Protein AF-A0A2T5DVZ9-F1 (afdb_monomer)

Nearest PDB structures (foldseek):
  6wvg-assembly1_A  TM=5.200E-01  e=2.576E+00  Aequorea victoria

Radius of gyration: 16.65 Å; Cα contacts (8 Å, |Δi|>4): 74; chains: 1; bounding box: 43×19×44 Å

Structure (mmCIF, N/CA/C/O backbone):
data_AF-A0A2T5DVZ9-F1
#
_entry.id   AF-A0A2T5DVZ9-F1
#
loop_
_atom_site.group_PDB
_atom_site.id
_atom_site.type_symbol
_atom_site.label_atom_id
_atom_site.label_alt_id
_atom_site.label_comp_id
_atom_site.label_asym_id
_atom_site.label_entity_id
_atom_site.label_seq_id
_atom_site.pdbx_PDB_ins_code
_atom_site.Cartn_x
_atom_site.Cartn_y
_atom_site.Cartn_z
_atom_site.occupancy
_atom_site.B_iso_or_equiv
_atom_site.auth_seq_id
_atom_site.auth_comp_id
_atom_site.auth_asym_id
_atom_site.auth_atom_id
_atom_site.pdbx_PDB_model_num
ATOM 1 N N . MET A 1 1 ? 13.390 5.554 -19.623 1.00 87.06 1 MET A N 1
ATOM 2 C CA . MET A 1 1 ? 12.264 5.877 -18.724 1.00 87.06 1 MET A CA 1
ATOM 3 C C . MET A 1 1 ? 10.959 5.419 -19.349 1.00 87.06 1 MET A C 1
ATOM 5 O O . MET A 1 1 ? 10.647 5.823 -20.462 1.00 87.06 1 MET A O 1
ATOM 9 N N . ASN A 1 2 ? 10.211 4.582 -18.640 1.00 97.56 2 ASN A N 1
ATOM 10 C CA . ASN A 1 2 ? 8.845 4.205 -18.971 1.00 97.56 2 ASN A CA 1
ATOM 11 C C . ASN A 1 2 ? 7.886 5.086 -18.159 1.00 97.56 2 ASN A C 1
ATOM 13 O O . ASN A 1 2 ? 7.727 4.897 -16.951 1.00 97.56 2 ASN A O 1
ATOM 17 N N . ILE A 1 3 ? 7.272 6.068 -18.824 1.00 97.69 3 ILE A N 1
ATOM 18 C CA . ILE A 1 3 ? 6.444 7.081 -18.158 1.00 97.69 3 ILE A CA 1
ATOM 19 C C . ILE A 1 3 ? 5.215 6.476 -17.470 1.00 97.69 3 ILE A C 1
ATOM 21 O O . ILE A 1 3 ? 4.866 6.902 -16.377 1.00 97.69 3 ILE A O 1
ATOM 25 N N . TRP A 1 4 ? 4.607 5.436 -18.046 1.00 97.62 4 TRP A N 1
ATOM 26 C CA . TRP A 1 4 ? 3.417 4.793 -17.484 1.00 97.62 4 TRP A CA 1
ATOM 27 C C . TRP A 1 4 ? 3.723 4.078 -16.170 1.00 97.62 4 TRP A C 1
ATOM 29 O O . TRP A 1 4 ? 3.025 4.277 -15.175 1.00 97.62 4 TRP A O 1
ATOM 39 N N . ILE A 1 5 ? 4.807 3.296 -16.143 1.00 98.12 5 ILE A N 1
ATOM 40 C CA . ILE A 1 5 ? 5.252 2.614 -14.923 1.00 98.12 5 ILE A CA 1
ATOM 41 C C . ILE A 1 5 ? 5.675 3.652 -13.877 1.00 98.12 5 ILE A C 1
ATOM 43 O O . ILE A 1 5 ? 5.271 3.554 -12.719 1.00 98.12 5 ILE A O 1
ATOM 47 N N . PHE A 1 6 ? 6.405 4.694 -14.280 1.00 98.50 6 PHE A N 1
ATOM 48 C CA . PHE A 1 6 ? 6.826 5.746 -13.358 1.00 98.50 6 PHE A CA 1
ATOM 49 C C . PHE A 1 6 ? 5.634 6.482 -12.722 1.00 98.50 6 PHE A C 1
ATOM 51 O O . PHE A 1 6 ? 5.565 6.608 -11.498 1.00 98.50 6 PHE A O 1
ATOM 58 N N . SER A 1 7 ? 4.648 6.893 -13.525 1.00 98.44 7 SER A N 1
ATOM 59 C CA . SER A 1 7 ? 3.414 7.516 -13.033 1.00 98.44 7 SER A CA 1
ATOM 60 C C . SER A 1 7 ? 2.623 6.588 -12.108 1.00 98.44 7 SER A C 1
ATOM 62 O O . SER A 1 7 ? 2.093 7.049 -11.098 1.00 98.44 7 SER A O 1
ATOM 64 N N . SER A 1 8 ? 2.586 5.281 -12.392 1.00 98.00 8 SER A N 1
ATOM 65 C CA . SER A 1 8 ? 1.961 4.305 -11.489 1.00 98.00 8 SER A CA 1
ATOM 66 C C . SER A 1 8 ? 2.681 4.213 -10.138 1.00 98.00 8 SER A C 1
ATOM 68 O O . SER A 1 8 ? 2.025 4.089 -9.107 1.00 98.00 8 SER A O 1
ATOM 70 N N . GLY A 1 9 ? 4.009 4.372 -10.117 1.00 98.44 9 GLY A N 1
ATOM 71 C CA . GLY A 1 9 ? 4.799 4.443 -8.889 1.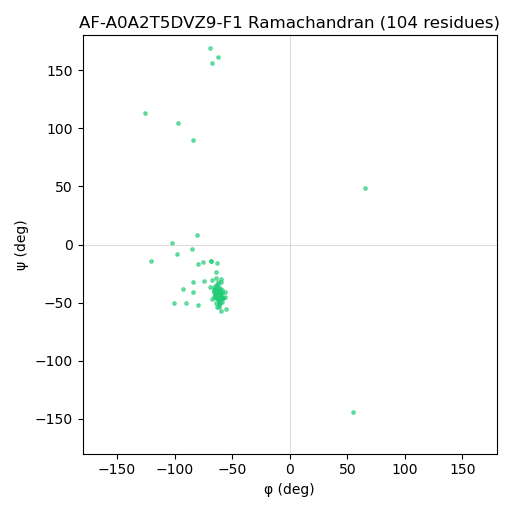00 98.44 9 GLY A CA 1
ATOM 72 C C . GLY A 1 9 ? 4.497 5.686 -8.054 1.00 98.44 9 GLY A C 1
ATOM 73 O O . GLY A 1 9 ? 4.348 5.584 -6.838 1.00 98.44 9 GLY A O 1
ATOM 74 N N . LEU A 1 10 ? 4.321 6.847 -8.696 1.00 98.69 10 LEU A N 1
ATOM 75 C CA . LEU A 1 10 ? 3.895 8.072 -8.008 1.00 98.69 10 LEU A CA 1
ATOM 76 C C . LEU A 1 10 ? 2.496 7.918 -7.405 1.00 98.69 10 LEU A C 1
ATOM 78 O O . LEU A 1 10 ? 2.277 8.287 -6.251 1.00 98.69 10 LEU A O 1
ATOM 82 N N . LEU A 1 11 ? 1.564 7.333 -8.162 1.00 98.44 11 LEU A N 1
ATOM 83 C CA . LEU A 1 11 ? 0.219 7.049 -7.669 1.00 98.44 11 LEU A CA 1
ATOM 84 C C . LEU A 1 11 ? 0.255 6.064 -6.493 1.00 98.44 11 LEU A C 1
ATOM 86 O O . LEU A 1 11 ? -0.376 6.316 -5.473 1.00 98.44 11 LEU A O 1
ATOM 90 N N . ALA A 1 12 ? 1.042 4.992 -6.591 1.00 98.31 12 ALA A N 1
ATOM 91 C CA . ALA A 1 12 ? 1.230 4.016 -5.520 1.00 98.31 12 ALA A CA 1
ATOM 92 C C . ALA A 1 12 ? 1.827 4.644 -4.249 1.00 98.31 12 ALA A C 1
ATOM 94 O O . ALA A 1 12 ? 1.403 4.315 -3.136 1.00 98.31 12 ALA A O 1
ATOM 95 N N . LEU A 1 13 ? 2.782 5.566 -4.395 1.00 98.69 13 LEU A N 1
ATOM 96 C CA . LEU A 1 13 ? 3.359 6.294 -3.266 1.00 98.69 13 LEU A CA 1
ATOM 97 C C . LEU A 1 13 ? 2.308 7.196 -2.612 1.00 98.69 13 LEU A C 1
ATOM 99 O O . LEU A 1 13 ? 2.148 7.170 -1.393 1.00 98.69 13 LEU A O 1
ATOM 103 N N . PHE A 1 14 ? 1.538 7.933 -3.413 1.00 98.62 14 PHE A N 1
ATOM 104 C CA . PHE A 1 14 ? 0.416 8.721 -2.910 1.00 98.62 14 PHE A CA 1
ATOM 105 C C . PHE A 1 14 ? -0.608 7.845 -2.172 1.00 98.62 14 PHE A C 1
ATOM 107 O O . PHE A 1 14 ? -0.983 8.165 -1.045 1.00 98.62 14 PHE A O 1
ATOM 114 N N . THR A 1 15 ? -0.994 6.696 -2.737 1.00 97.69 15 THR A N 1
ATOM 115 C CA . THR A 1 15 ? -1.873 5.718 -2.077 1.00 97.69 15 THR A CA 1
ATOM 116 C C . THR A 1 15 ? -1.286 5.220 -0.759 1.00 97.69 15 THR A C 1
ATOM 118 O O . THR A 1 15 ? -2.024 5.092 0.212 1.00 97.69 15 THR A O 1
ATOM 121 N N . THR A 1 16 ? 0.027 4.991 -0.681 1.00 98.44 16 THR A N 1
ATOM 122 C CA . THR A 1 16 ? 0.707 4.606 0.567 1.00 98.44 16 THR A CA 1
ATOM 123 C C . THR A 1 16 ? 0.554 5.687 1.636 1.00 98.44 16 THR A C 1
ATOM 125 O O . THR A 1 16 ? 0.203 5.384 2.775 1.00 98.44 16 THR A O 1
ATOM 128 N N . LEU A 1 17 ? 0.775 6.955 1.275 1.00 98.31 17 LEU A N 1
ATOM 129 C CA . LEU A 1 17 ? 0.626 8.085 2.195 1.00 98.31 17 LEU A CA 1
ATOM 130 C C . LEU A 1 17 ? -0.826 8.229 2.664 1.00 98.31 17 LEU A C 1
ATOM 132 O O . LEU A 1 17 ? -1.080 8.367 3.861 1.00 98.31 17 LEU A O 1
ATOM 136 N N . VAL A 1 18 ? -1.782 8.145 1.737 1.00 97.94 18 VAL A N 1
ATOM 137 C CA . VAL A 1 18 ? -3.212 8.166 2.065 1.00 97.94 18 VAL A CA 1
ATOM 138 C C . VAL A 1 18 ? -3.550 7.017 3.004 1.00 97.94 18 VAL A C 1
ATOM 140 O O . VAL A 1 18 ? -4.139 7.277 4.045 1.00 97.94 18 VAL A O 1
ATOM 143 N N . HIS A 1 19 ? -3.135 5.786 2.697 1.00 97.31 19 HIS A N 1
ATOM 144 C CA . HIS A 1 19 ? -3.360 4.613 3.543 1.00 97.31 19 HIS A CA 1
ATOM 145 C C . HIS A 1 19 ? -2.824 4.852 4.953 1.00 97.31 19 HIS A C 1
ATOM 147 O O . HIS A 1 19 ? -3.596 4.827 5.901 1.00 97.31 19 HIS A O 1
ATOM 153 N N . VAL A 1 20 ? -1.544 5.199 5.100 1.00 97.12 20 VAL A N 1
ATOM 154 C CA . VAL A 1 20 ? -0.903 5.366 6.414 1.00 97.12 20 VAL A CA 1
ATOM 155 C C . VAL A 1 20 ? -1.522 6.502 7.232 1.00 97.12 20 VAL A C 1
ATOM 157 O O . VAL A 1 20 ? -1.754 6.320 8.428 1.00 97.12 20 VAL A O 1
ATOM 160 N N . PHE A 1 21 ? -1.784 7.668 6.634 1.00 96.62 21 PHE A N 1
ATOM 161 C CA . PHE A 1 21 ? -2.147 8.878 7.384 1.00 96.62 21 PHE A CA 1
ATOM 162 C C . PHE A 1 21 ? -3.645 9.179 7.396 1.00 96.62 21 PHE A C 1
ATOM 164 O O . PHE A 1 21 ? -4.212 9.407 8.465 1.00 96.62 21 PHE A O 1
ATOM 171 N N . ALA A 1 22 ? -4.291 9.185 6.232 1.00 96.38 22 ALA A N 1
ATOM 172 C CA . ALA A 1 22 ? -5.715 9.498 6.121 1.00 96.38 22 ALA A CA 1
ATOM 173 C C . ALA A 1 22 ? -6.579 8.262 6.404 1.00 96.38 22 ALA A C 1
ATOM 175 O O . ALA A 1 22 ? -7.567 8.338 7.130 1.00 96.38 22 ALA A O 1
ATOM 176 N N . GLY A 1 23 ? -6.157 7.102 5.904 1.00 94.00 23 GLY A N 1
ATOM 177 C CA . GLY A 1 23 ? -6.886 5.848 6.000 1.00 94.00 23 GLY A CA 1
ATOM 178 C C . GLY A 1 23 ? -7.058 5.356 7.430 1.00 94.00 23 GLY A C 1
ATOM 179 O O . GLY A 1 23 ? -8.001 4.631 7.688 1.00 94.00 23 GLY A O 1
ATOM 180 N N . GLN A 1 24 ? -6.203 5.750 8.378 1.00 95.19 24 GLN A N 1
ATOM 181 C CA . GLN A 1 24 ? -6.317 5.317 9.778 1.00 95.19 24 GLN A CA 1
ATOM 182 C C . GLN A 1 24 ? -7.451 6.007 10.559 1.00 95.19 24 GLN A C 1
ATOM 184 O O . GLN A 1 24 ? -7.776 5.557 11.660 1.00 95.19 24 GLN A O 1
ATOM 189 N N . ILE A 1 25 ? -8.014 7.110 10.044 1.00 96.12 25 ILE A N 1
ATOM 190 C CA . ILE A 1 25 ? -8.913 7.997 10.802 1.00 96.12 25 ILE A CA 1
ATOM 191 C C . ILE A 1 25 ? -10.198 7.279 11.219 1.00 96.12 25 ILE A C 1
ATOM 193 O O . ILE A 1 25 ? -10.526 7.299 12.405 1.00 96.12 25 ILE A O 1
ATOM 197 N N . ASP A 1 26 ? -10.865 6.613 10.278 1.00 92.56 26 ASP A N 1
ATOM 198 C CA . ASP A 1 26 ? -12.158 5.957 10.507 1.00 92.56 26 ASP A CA 1
ATOM 199 C C . ASP A 1 26 ? -12.065 4.472 10.918 1.00 92.56 26 ASP A C 1
ATOM 201 O O . ASP A 1 26 ? -12.832 4.054 11.784 1.00 92.56 26 ASP A O 1
ATOM 205 N N . PRO A 1 27 ? -11.145 3.643 10.381 1.00 92.81 27 PRO A N 1
ATOM 206 C CA . PRO A 1 27 ? -11.060 2.235 10.761 1.00 92.81 27 PRO A CA 1
ATOM 207 C C . PRO A 1 27 ? -10.115 1.980 11.944 1.00 92.81 27 PRO A C 1
ATOM 209 O O . PRO A 1 27 ? -10.502 1.319 12.902 1.00 92.81 27 PRO A O 1
ATOM 212 N N . VAL A 1 28 ? -8.878 2.493 11.923 1.00 96.56 28 VAL A N 1
ATOM 213 C CA . VAL A 1 28 ? -7.843 2.081 12.895 1.00 96.56 28 VAL A CA 1
ATOM 214 C C . VAL A 1 28 ? -8.011 2.784 14.235 1.00 96.56 28 VAL A C 1
ATOM 216 O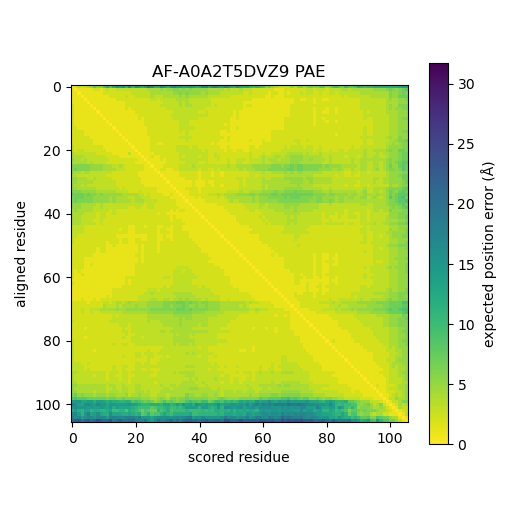 O . VAL A 1 28 ? -8.054 2.132 15.280 1.00 96.56 28 VAL A O 1
ATOM 219 N N . ARG A 1 29 ? -8.114 4.119 14.233 1.00 96.38 29 ARG A N 1
ATOM 220 C CA . ARG A 1 29 ? -8.179 4.895 15.481 1.00 96.38 29 ARG A CA 1
ATOM 221 C C . ARG A 1 29 ? -9.390 4.516 16.341 1.00 96.38 29 ARG A C 1
ATOM 223 O O . ARG A 1 29 ? -9.195 4.358 17.548 1.00 96.38 29 ARG A O 1
ATOM 230 N N . PRO A 1 30 ? -10.611 4.343 15.796 1.00 96.94 30 PRO A N 1
ATOM 231 C CA . PRO A 1 30 ? -11.753 3.914 16.597 1.00 96.94 30 PRO A CA 1
ATOM 232 C C . PRO A 1 30 ? -11.625 2.460 17.056 1.00 96.94 30 PRO A C 1
ATOM 234 O O . PRO A 1 30 ? -11.964 2.162 18.200 1.00 96.94 30 PRO A O 1
ATOM 237 N N . PHE A 1 31 ? -11.069 1.569 16.224 1.00 96.19 31 PHE A N 1
ATOM 238 C CA . PHE A 1 31 ? -10.867 0.166 16.596 1.00 96.19 31 PHE A CA 1
ATOM 239 C C . PHE A 1 31 ? -9.919 0.008 17.790 1.00 96.19 31 PHE A C 1
ATOM 241 O O . PHE A 1 31 ? -10.240 -0.706 18.742 1.00 96.19 31 PHE A O 1
ATOM 248 N N . LEU A 1 32 ? -8.796 0.735 17.806 1.00 97.25 32 LEU A N 1
ATOM 249 C CA . LEU A 1 32 ? -7.856 0.721 18.935 1.00 97.25 32 LEU A CA 1
ATOM 250 C C . LEU A 1 32 ? -8.469 1.283 20.228 1.00 97.25 32 LEU A C 1
ATOM 252 O O . LEU A 1 32 ? -8.102 0.852 21.319 1.00 97.25 32 LEU A O 1
ATOM 256 N N . LYS A 1 33 ? -9.436 2.201 20.113 1.00 97.44 33 LYS A N 1
ATOM 257 C CA . LYS A 1 33 ? -10.187 2.772 21.245 1.00 97.44 33 LYS A CA 1
ATOM 258 C C . LYS A 1 33 ? -11.387 1.924 21.683 1.00 97.44 33 LYS A C 1
ATOM 260 O O . LYS A 1 33 ? -12.060 2.283 22.646 1.00 97.44 33 LYS A O 1
ATOM 265 N N . SER A 1 34 ? -11.688 0.830 20.984 1.00 97.69 34 SER A N 1
ATOM 266 C CA . SER A 1 34 ? -12.811 -0.049 21.322 1.00 97.69 34 SER A CA 1
ATOM 267 C C . SER A 1 34 ? -12.574 -0.815 22.633 1.00 97.69 34 SER A C 1
ATOM 269 O O . SER A 1 34 ? -11.463 -0.860 23.165 1.00 97.69 34 SER A O 1
ATOM 271 N N . LYS A 1 35 ? -13.624 -1.465 23.145 1.00 98.00 35 LYS A N 1
ATOM 272 C CA . LYS A 1 35 ? -13.566 -2.302 24.358 1.00 98.00 35 LYS A CA 1
ATOM 273 C C . LYS A 1 35 ? -13.003 -3.715 24.118 1.00 98.00 35 LYS A C 1
ATOM 275 O O . LYS A 1 35 ? -13.098 -4.542 25.013 1.00 98.00 35 LYS A O 1
ATOM 280 N N . LEU A 1 36 ? -12.472 -4.005 22.925 1.00 97.38 36 LEU A N 1
ATOM 281 C CA . LEU A 1 36 ? -11.847 -5.298 22.621 1.00 97.38 36 LEU A CA 1
ATOM 282 C C . LEU A 1 36 ? -10.548 -5.497 23.414 1.00 97.38 36 LEU A C 1
ATOM 284 O O . LEU A 1 36 ? -9.887 -4.521 23.776 1.00 97.38 36 LEU A O 1
ATOM 288 N N . ASP A 1 37 ? -10.168 -6.758 23.608 1.00 98.06 37 ASP A N 1
ATOM 289 C CA . ASP A 1 37 ? -8.895 -7.131 24.227 1.00 98.06 37 ASP A CA 1
ATOM 290 C C . ASP A 1 37 ? -7.692 -6.645 23.400 1.00 98.06 37 ASP A C 1
ATOM 292 O O . ASP A 1 37 ? -7.790 -6.358 22.201 1.00 98.06 37 ASP A O 1
ATOM 296 N N . ASP A 1 38 ? -6.522 -6.577 24.031 1.00 97.75 38 ASP A N 1
ATOM 297 C CA . ASP A 1 38 ? -5.317 -6.036 23.393 1.00 97.75 38 ASP A CA 1
ATOM 298 C C . ASP A 1 38 ? -4.791 -6.914 22.252 1.00 97.75 38 ASP A C 1
ATOM 300 O O . ASP A 1 38 ? -4.256 -6.396 21.273 1.00 97.75 38 ASP A O 1
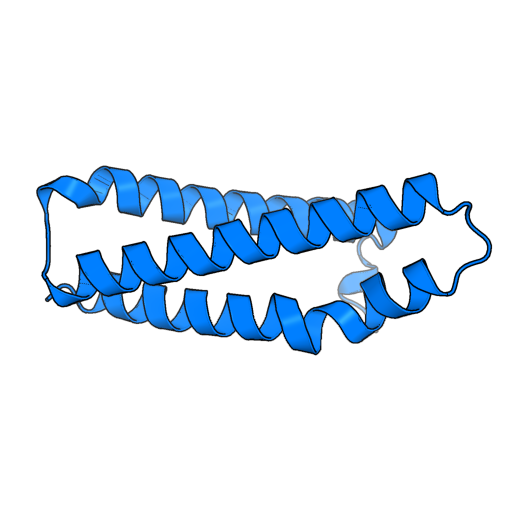ATOM 304 N N . ILE A 1 39 ? -4.989 -8.234 22.324 1.00 98.12 39 ILE A N 1
ATOM 305 C CA . ILE A 1 39 ? -4.539 -9.174 21.287 1.00 98.12 39 ILE A CA 1
ATOM 306 C C . ILE A 1 39 ? -5.176 -8.861 19.919 1.00 98.12 39 ILE A C 1
ATOM 308 O O . ILE A 1 39 ? -4.426 -8.583 18.983 1.00 98.12 39 ILE A O 1
ATOM 312 N N . PRO A 1 40 ? -6.516 -8.830 19.749 1.00 97.69 40 PRO A N 1
ATOM 313 C CA . PRO A 1 40 ? -7.121 -8.509 18.453 1.00 97.69 40 PRO A CA 1
ATOM 314 C C . PRO A 1 40 ? -6.788 -7.090 17.965 1.00 97.69 40 PRO A C 1
ATOM 316 O O . PRO A 1 40 ? -6.630 -6.882 16.759 1.00 97.69 40 PRO A O 1
ATOM 319 N N . LYS A 1 41 ? -6.621 -6.120 18.876 1.00 98.00 41 LYS A N 1
ATOM 320 C CA . LYS A 1 41 ? -6.133 -4.768 18.546 1.00 98.00 41 LYS A CA 1
ATOM 321 C C . LYS A 1 41 ? -4.734 -4.800 17.943 1.00 98.00 41 LYS A C 1
ATOM 323 O O . LYS A 1 41 ? -4.519 -4.227 16.873 1.00 98.00 41 LYS A O 1
ATOM 328 N N . ALA A 1 42 ? -3.808 -5.494 18.599 1.00 97.81 42 ALA A N 1
ATOM 329 C CA . ALA A 1 42 ? -2.436 -5.643 18.134 1.00 97.81 42 ALA A CA 1
ATOM 330 C C . ALA A 1 42 ? -2.375 -6.380 16.790 1.00 97.81 42 ALA A C 1
ATOM 332 O O . ALA A 1 42 ? -1.664 -5.940 15.887 1.00 97.81 42 ALA A O 1
ATOM 333 N N . THR A 1 43 ? -3.163 -7.447 16.617 1.00 97.94 43 THR A N 1
ATOM 334 C CA . THR A 1 43 ? -3.233 -8.191 15.353 1.00 97.94 43 THR A CA 1
ATOM 335 C C . THR A 1 43 ? -3.723 -7.311 14.204 1.00 97.94 43 THR A C 1
ATOM 337 O O . THR A 1 43 ? -3.067 -7.267 13.164 1.00 97.94 43 THR A O 1
ATOM 340 N N . LEU A 1 44 ? -4.822 -6.564 14.377 1.00 96.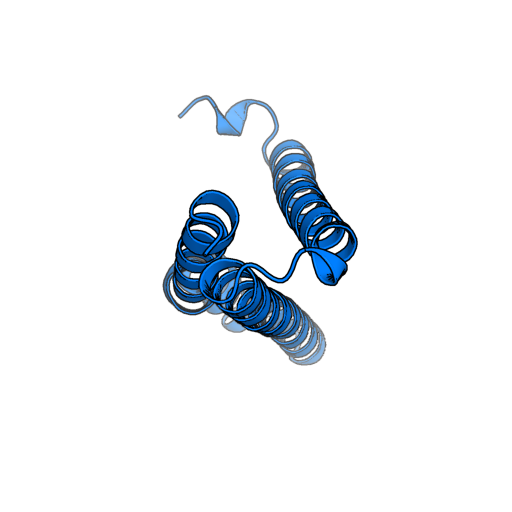12 44 LEU A N 1
ATOM 341 C CA . LEU A 1 44 ? -5.321 -5.686 13.312 1.00 96.12 44 LEU A CA 1
ATOM 342 C C . LEU A 1 44 ? -4.312 -4.582 12.975 1.00 96.12 44 LEU A C 1
ATOM 344 O O . LEU A 1 44 ? -4.082 -4.296 11.799 1.00 96.12 44 LEU A O 1
ATOM 348 N N . LEU A 1 45 ? -3.688 -3.979 13.991 1.00 97.88 45 LEU A N 1
ATOM 349 C CA . LEU A 1 45 ? -2.677 -2.942 13.790 1.00 97.88 45 LEU A CA 1
ATOM 350 C C . LEU A 1 45 ? -1.448 -3.483 13.044 1.00 97.88 45 LEU A C 1
ATOM 352 O O . LEU A 1 45 ? -0.925 -2.814 12.153 1.00 97.88 45 LEU A O 1
ATOM 356 N N . ALA A 1 46 ? -1.019 -4.709 13.347 1.00 98.31 46 ALA A N 1
ATOM 357 C CA . ALA A 1 46 ? 0.037 -5.377 12.595 1.00 98.31 46 ALA A CA 1
ATOM 358 C C . ALA A 1 46 ? -0.376 -5.583 11.129 1.00 98.31 46 ALA A C 1
ATOM 360 O O . ALA A 1 46 ? 0.352 -5.166 10.229 1.00 98.31 46 ALA A O 1
ATOM 361 N N . CYS A 1 47 ? -1.567 -6.137 10.868 1.00 97.44 47 CYS A N 1
ATOM 362 C CA . CYS A 1 47 ? -2.089 -6.315 9.507 1.00 97.44 47 CYS A CA 1
ATOM 363 C C . CYS A 1 47 ? -2.153 -4.993 8.725 1.00 97.44 47 CYS A C 1
ATOM 365 O O . CYS A 1 47 ? -1.774 -4.946 7.555 1.00 97.44 47 CYS A O 1
ATOM 367 N N . TRP A 1 48 ? -2.562 -3.903 9.376 1.00 97.62 48 TRP A N 1
ATOM 368 C CA . TRP A 1 48 ? -2.583 -2.564 8.790 1.00 97.62 48 TRP A CA 1
ATOM 369 C C . TRP A 1 48 ? -1.198 -2.096 8.314 1.00 97.62 48 TRP A C 1
ATOM 371 O O . TRP A 1 48 ? -1.040 -1.589 7.193 1.00 97.62 48 TRP A O 1
ATOM 381 N N . HIS A 1 49 ? -0.176 -2.281 9.153 1.00 98.19 49 HIS A N 1
ATOM 382 C CA . HIS A 1 49 ? 1.195 -1.896 8.827 1.00 98.19 49 HIS A CA 1
ATOM 383 C C . HIS A 1 49 ? 1.854 -2.836 7.815 1.00 98.19 49 HIS A C 1
ATOM 385 O O . HIS A 1 49 ? 2.623 -2.353 6.989 1.00 98.19 49 HIS A O 1
ATOM 391 N N . LEU A 1 50 ? 1.508 -4.126 7.790 1.00 98.12 50 LEU A N 1
ATOM 392 C CA . LEU A 1 50 ? 1.969 -5.039 6.738 1.00 98.12 50 LEU A CA 1
ATOM 393 C C . LEU A 1 50 ? 1.531 -4.552 5.350 1.00 98.12 50 LEU A C 1
ATOM 395 O O . LEU A 1 50 ? 2.369 -4.439 4.459 1.00 98.12 50 LEU A O 1
ATOM 399 N N . VAL A 1 51 ? 0.263 -4.149 5.190 1.00 97.56 51 VAL A N 1
ATOM 400 C CA . VAL A 1 51 ? -0.221 -3.547 3.931 1.00 97.56 51 VAL A CA 1
ATOM 401 C C . VAL A 1 51 ? 0.518 -2.242 3.624 1.00 97.56 51 VAL A C 1
ATOM 403 O O . VAL A 1 51 ? 0.929 -2.022 2.488 1.00 97.56 51 VAL A O 1
ATOM 406 N N . SER A 1 52 ? 0.754 -1.401 4.637 1.00 98.19 52 SER A N 1
ATOM 407 C CA . SER A 1 52 ? 1.506 -0.145 4.475 1.00 98.19 52 SER A CA 1
ATOM 408 C C . SER A 1 52 ? 2.912 -0.387 3.914 1.00 98.19 52 SER A C 1
ATOM 410 O O . SER A 1 52 ? 3.333 0.289 2.977 1.00 98.19 52 SER A O 1
ATOM 412 N N . VAL A 1 53 ? 3.624 -1.376 4.462 1.00 98.56 53 VAL A N 1
ATOM 413 C CA . VAL A 1 53 ? 4.964 -1.769 4.008 1.00 98.56 53 VAL A CA 1
ATOM 414 C C . VAL A 1 53 ? 4.914 -2.307 2.581 1.00 98.56 53 VAL A C 1
ATOM 416 O O . VAL A 1 53 ? 5.726 -1.893 1.754 1.00 98.56 53 VAL A O 1
ATOM 419 N N . THR A 1 54 ? 3.948 -3.172 2.257 1.00 98.25 54 THR A N 1
ATOM 420 C CA . THR A 1 54 ? 3.803 -3.709 0.896 1.00 98.25 54 THR A CA 1
ATOM 421 C C . THR A 1 54 ? 3.537 -2.608 -0.130 1.00 98.25 54 THR A C 1
ATOM 423 O O . THR A 1 54 ? 4.181 -2.601 -1.180 1.00 98.25 54 THR A O 1
ATOM 426 N N . LEU A 1 55 ? 2.650 -1.653 0.169 1.00 98.25 55 LEU A N 1
ATOM 427 C CA . LEU A 1 55 ? 2.371 -0.513 -0.713 1.00 98.25 55 LEU A CA 1
ATOM 428 C C . LEU A 1 55 ? 3.612 0.370 -0.899 1.00 98.25 55 LEU A C 1
ATOM 430 O O . LEU A 1 55 ? 3.952 0.721 -2.031 1.00 98.25 55 LEU A 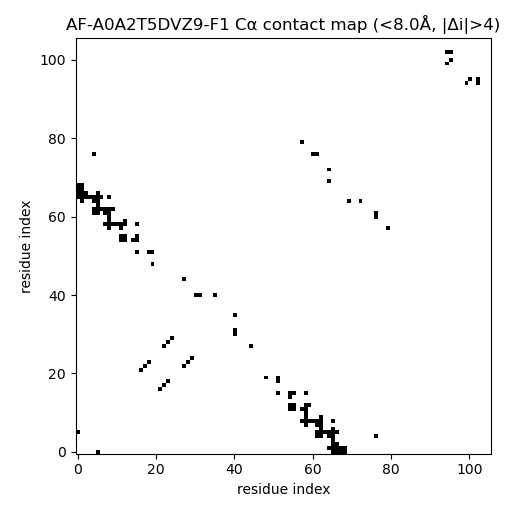O 1
ATOM 434 N N . PHE A 1 56 ? 4.330 0.665 0.189 1.00 98.62 56 PHE A N 1
ATOM 435 C CA . PHE A 1 56 ? 5.532 1.492 0.134 1.00 98.62 56 PHE A CA 1
ATOM 436 C C . PHE A 1 56 ? 6.620 0.852 -0.734 1.00 98.62 56 PHE A C 1
ATOM 438 O O . PHE A 1 56 ? 7.099 1.477 -1.681 1.00 98.62 56 PHE A O 1
ATOM 445 N N . VAL A 1 57 ? 6.960 -0.413 -0.474 1.00 98.56 57 VAL A N 1
ATOM 446 C CA . VAL A 1 57 ? 7.974 -1.146 -1.249 1.00 98.56 57 VAL A CA 1
ATOM 447 C C . VAL A 1 57 ? 7.559 -1.265 -2.716 1.00 98.56 57 VAL A C 1
ATOM 449 O O . VAL A 1 57 ? 8.375 -1.004 -3.600 1.00 98.56 57 VAL A O 1
ATOM 452 N N . SER A 1 58 ? 6.285 -1.566 -2.990 1.00 98.31 58 SER A N 1
ATOM 453 C CA . SER A 1 58 ? 5.763 -1.621 -4.362 1.00 98.31 58 SER A CA 1
ATOM 454 C C . SER A 1 58 ? 5.917 -0.279 -5.082 1.00 98.31 58 SER A C 1
ATOM 456 O O . SER A 1 58 ? 6.346 -0.248 -6.235 1.00 98.31 58 SER A O 1
ATOM 458 N N . SER A 1 59 ? 5.639 0.840 -4.399 1.00 98.56 59 SER A N 1
ATOM 459 C CA . SER A 1 59 ? 5.806 2.178 -4.977 1.00 98.56 59 SER A CA 1
ATOM 460 C C . SER A 1 59 ? 7.262 2.473 -5.346 1.00 98.56 59 SER A C 1
ATOM 462 O O . SER A 1 59 ? 7.521 2.959 -6.446 1.00 98.56 59 SER A O 1
ATOM 464 N N . LEU A 1 60 ? 8.222 2.099 -4.491 1.00 98.56 60 LEU A N 1
ATOM 465 C CA . LEU A 1 60 ? 9.649 2.269 -4.774 1.00 98.56 60 LEU A CA 1
ATOM 466 C C . LEU A 1 60 ? 10.091 1.427 -5.975 1.00 98.56 60 LEU A C 1
ATOM 468 O O . LEU A 1 60 ? 10.824 1.927 -6.828 1.00 98.56 60 LEU A O 1
ATOM 472 N N . MET A 1 61 ? 9.615 0.182 -6.083 1.00 98.25 61 MET A N 1
ATOM 473 C CA . MET A 1 61 ? 9.909 -0.681 -7.233 1.00 98.25 61 MET A CA 1
ATOM 474 C C . MET A 1 61 ? 9.362 -0.099 -8.541 1.00 98.25 61 MET A C 1
ATOM 476 O O . MET A 1 61 ? 10.089 -0.041 -9.531 1.00 98.25 61 MET A O 1
ATOM 480 N N . LEU A 1 62 ? 8.112 0.374 -8.545 1.00 98.50 62 LEU A N 1
ATOM 481 C CA . LEU A 1 62 ? 7.491 1.002 -9.716 1.00 98.50 62 LEU A CA 1
ATOM 482 C C . LEU A 1 62 ? 8.222 2.289 -10.122 1.00 98.50 62 LEU A C 1
ATOM 484 O O . LEU A 1 62 ? 8.522 2.48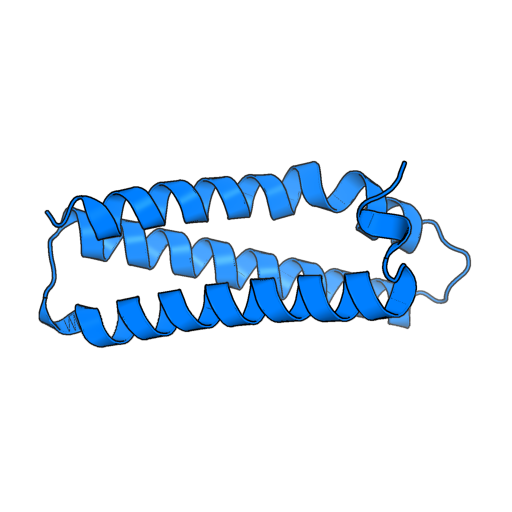0 -11.299 1.00 98.50 62 LEU A O 1
ATOM 488 N N . LEU A 1 63 ? 8.569 3.146 -9.157 1.00 98.62 63 LEU A N 1
ATOM 489 C CA . LEU A 1 63 ? 9.343 4.363 -9.417 1.00 98.62 63 LEU A CA 1
ATOM 490 C C . LEU A 1 63 ? 10.717 4.034 -10.005 1.00 98.62 63 LEU A C 1
ATOM 492 O O . LEU A 1 63 ? 11.101 4.616 -11.016 1.00 98.62 63 LEU A O 1
ATOM 496 N N . TYR A 1 64 ? 11.432 3.073 -9.416 1.00 98.56 64 TYR A N 1
ATOM 497 C CA . TYR A 1 64 ? 12.760 2.668 -9.867 1.00 98.56 64 TYR A CA 1
ATOM 498 C C . TYR A 1 64 ? 12.732 2.075 -11.283 1.00 98.56 64 TYR A C 1
ATOM 500 O O . TYR A 1 64 ? 13.421 2.567 -12.179 1.00 98.56 64 TYR A O 1
ATOM 508 N N . VAL A 1 65 ? 11.892 1.061 -11.521 1.00 98.44 65 VAL A N 1
ATOM 509 C CA . VAL A 1 65 ? 11.785 0.411 -12.839 1.00 98.44 65 VAL A CA 1
ATOM 510 C C . VAL A 1 65 ? 11.256 1.382 -13.891 1.00 98.44 65 VAL A C 1
ATOM 512 O O . VAL A 1 65 ? 11.755 1.390 -15.016 1.00 98.44 65 VAL A O 1
ATOM 515 N N . GLY A 1 66 ? 10.294 2.236 -13.534 1.00 98.19 66 GLY A N 1
ATOM 516 C CA . GLY A 1 66 ? 9.763 3.269 -14.417 1.00 98.19 66 GLY A CA 1
ATOM 517 C C . GLY A 1 66 ? 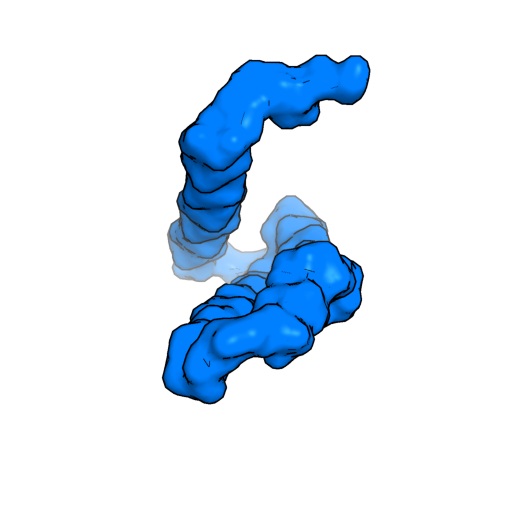10.818 4.299 -14.809 1.00 98.19 66 GLY A C 1
ATOM 518 O O . GLY A 1 66 ? 10.979 4.590 -15.994 1.00 98.19 66 GLY A O 1
ATOM 519 N N . TRP A 1 67 ? 11.595 4.801 -13.847 1.00 98.44 67 TRP A N 1
ATOM 520 C CA . TRP A 1 67 ? 12.644 5.790 -14.100 1.00 98.44 67 TRP A CA 1
ATOM 521 C C . TRP A 1 67 ? 13.718 5.247 -15.049 1.00 98.44 67 TRP A C 1
ATOM 523 O O . TRP A 1 67 ? 13.971 5.820 -16.114 1.00 98.44 67 TRP A O 1
ATOM 533 N N . TYR A 1 68 ? 14.285 4.084 -14.718 1.00 98.12 68 TYR A N 1
ATOM 534 C CA . TYR A 1 68 ? 15.370 3.483 -15.496 1.00 98.12 68 TYR A CA 1
ATOM 535 C C . TYR A 1 68 ? 14.892 2.747 -16.758 1.00 98.12 68 TYR A C 1
ATOM 537 O O . TYR A 1 68 ? 15.686 2.552 -17.670 1.00 98.12 68 TYR A O 1
ATOM 545 N N . GLY A 1 69 ? 13.601 2.413 -16.877 1.00 96.44 69 GLY A N 1
ATOM 546 C CA . GLY A 1 69 ? 13.053 1.685 -18.029 1.00 96.44 69 GLY A CA 1
ATOM 547 C C . GLY A 1 69 ? 13.601 0.260 -18.141 1.00 96.44 69 GLY A C 1
ATOM 548 O O . GLY A 1 69 ? 14.085 -0.129 -19.196 1.00 96.44 69 GLY A O 1
ATOM 549 N N . ILE A 1 70 ? 13.594 -0.491 -17.036 1.00 96.94 70 ILE A N 1
ATOM 550 C CA . ILE A 1 70 ? 14.218 -1.822 -16.962 1.00 96.94 70 ILE A CA 1
ATOM 551 C C . ILE A 1 70 ? 13.245 -2.889 -17.488 1.00 96.94 70 ILE A C 1
ATOM 553 O O . ILE A 1 70 ? 12.468 -3.465 -16.724 1.00 96.94 70 ILE A O 1
ATOM 557 N N . ASP A 1 71 ? 13.301 -3.161 -18.792 1.00 96.06 71 ASP A N 1
ATOM 558 C CA . ASP A 1 71 ? 12.361 -4.056 -19.489 1.00 96.06 71 ASP A CA 1
ATOM 559 C C . ASP A 1 71 ? 12.354 -5.497 -18.942 1.00 96.06 71 ASP A C 1
ATOM 561 O O . ASP A 1 71 ? 11.305 -6.140 -18.884 1.00 96.06 71 ASP A O 1
ATOM 565 N N . SER A 1 72 ? 13.499 -5.999 -18.461 1.00 97.50 72 SER A N 1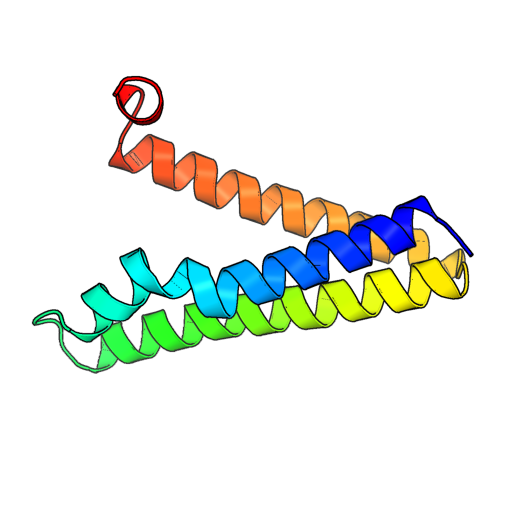
ATOM 566 C CA . SER A 1 72 ? 13.617 -7.352 -17.891 1.00 97.50 72 SER A CA 1
ATOM 567 C C . SER A 1 72 ? 12.767 -7.572 -16.632 1.00 97.50 72 SER A C 1
ATOM 569 O O . SER A 1 72 ? 12.518 -8.715 -16.252 1.00 97.50 72 SER A O 1
ATOM 571 N N . LEU A 1 73 ? 12.287 -6.496 -15.997 1.00 97.75 73 LEU A N 1
ATOM 572 C CA . LEU A 1 73 ? 11.448 -6.543 -14.798 1.00 97.75 73 LEU A CA 1
ATOM 573 C C . LEU A 1 73 ? 9.960 -6.301 -15.087 1.00 97.75 73 LEU A C 1
ATOM 575 O O . LEU A 1 73 ? 9.153 -6.325 -14.159 1.00 97.75 73 LEU A O 1
ATOM 579 N N . TYR A 1 74 ? 9.555 -6.095 -16.344 1.00 96.06 74 TYR A N 1
ATOM 580 C CA . TYR A 1 74 ? 8.166 -5.742 -16.667 1.00 96.06 74 TYR A CA 1
ATOM 581 C C . TYR A 1 74 ? 7.156 -6.814 -16.276 1.00 96.06 74 TYR A C 1
ATOM 583 O O . TYR A 1 74 ? 6.067 -6.474 -15.820 1.00 96.06 74 TYR A O 1
ATOM 591 N N . PHE A 1 75 ? 7.524 -8.093 -16.365 1.00 97.62 75 PHE A N 1
ATOM 592 C CA . PHE A 1 75 ? 6.669 -9.171 -15.872 1.00 97.62 75 PHE A CA 1
ATOM 593 C C . PHE A 1 75 ? 6.400 -9.038 -14.362 1.00 97.62 75 PHE A C 1
ATOM 595 O O . PHE A 1 75 ? 5.254 -9.128 -13.927 1.00 97.62 75 PHE A O 1
ATOM 602 N N . LEU A 1 76 ? 7.425 -8.727 -13.557 1.00 97.25 76 LEU A N 1
ATOM 603 C CA . LEU A 1 76 ? 7.256 -8.490 -12.118 1.00 97.25 76 LEU A CA 1
ATOM 604 C C . LEU A 1 76 ? 6.394 -7.248 -11.849 1.00 97.25 76 LEU A C 1
ATOM 606 O O . LEU A 1 76 ? 5.545 -7.273 -10.961 1.00 97.25 76 LEU A O 1
ATOM 610 N N . ILE A 1 77 ? 6.570 -6.177 -12.628 1.00 97.88 77 ILE A N 1
ATOM 611 C CA . ILE A 1 77 ? 5.735 -4.973 -12.519 1.00 97.88 77 ILE A CA 1
ATOM 612 C C . ILE A 1 77 ? 4.266 -5.271 -12.844 1.00 97.88 77 ILE A C 1
ATOM 614 O O . ILE A 1 77 ? 3.374 -4.765 -12.163 1.00 97.88 77 ILE A O 1
ATOM 618 N N . GLN A 1 78 ? 3.992 -6.130 -13.826 1.00 96.81 78 GLN A N 1
ATOM 619 C CA . GLN A 1 78 ? 2.628 -6.576 -14.117 1.00 96.81 78 GLN A CA 1
ATOM 620 C C . GLN A 1 78 ? 2.037 -7.381 -12.954 1.00 96.81 78 GLN A C 1
ATOM 622 O O . GLN A 1 78 ? 0.886 -7.147 -12.590 1.00 96.81 78 GLN A O 1
ATOM 627 N N . LEU A 1 79 ? 2.817 -8.264 -12.318 1.00 98.00 79 LEU A N 1
ATOM 628 C CA . LEU A 1 79 ? 2.383 -8.978 -11.110 1.00 98.00 79 LEU A CA 1
ATOM 629 C C . LEU A 1 79 ? 2.063 -8.023 -9.951 1.00 98.00 79 LEU A C 1
ATOM 631 O O . LEU A 1 79 ? 1.064 -8.225 -9.260 1.00 98.00 79 LEU A O 1
ATOM 635 N N . LEU A 1 80 ? 2.843 -6.950 -9.771 1.00 97.31 80 LEU A N 1
ATOM 636 C CA . LEU A 1 80 ? 2.497 -5.884 -8.824 1.00 97.31 80 LEU A CA 1
ATOM 637 C C . LEU A 1 80 ? 1.183 -5.195 -9.215 1.00 97.31 80 LEU A C 1
ATOM 639 O O . LEU A 1 80 ? 0.335 -4.975 -8.357 1.00 97.31 80 LEU A O 1
ATOM 643 N N . GLY A 1 81 ? 0.959 -4.920 -10.501 1.00 97.00 81 GLY A N 1
ATOM 644 C CA . GLY A 1 81 ? -0.326 -4.408 -10.989 1.00 97.00 81 GLY A CA 1
ATOM 645 C C . GLY A 1 81 ? -1.504 -5.321 -10.627 1.00 97.00 81 GLY A C 1
ATOM 646 O O . GLY A 1 81 ? -2.516 -4.852 -10.102 1.00 97.00 81 GLY A O 1
ATOM 647 N N . PHE A 1 82 ? -1.357 -6.636 -10.818 1.00 97.94 82 PHE A N 1
ATOM 648 C CA . PHE A 1 82 ? -2.363 -7.618 -10.403 1.00 97.94 82 PHE A CA 1
ATOM 649 C C . PHE A 1 82 ? -2.587 -7.627 -8.886 1.00 97.94 82 PHE A C 1
ATOM 651 O O . PHE A 1 82 ? -3.734 -7.716 -8.452 1.00 97.94 82 PHE A O 1
ATOM 658 N N . LEU A 1 83 ? -1.537 -7.471 -8.074 1.00 96.94 83 LEU A N 1
ATOM 659 C CA . LEU A 1 83 ? -1.672 -7.358 -6.618 1.00 96.94 83 LEU A CA 1
ATOM 660 C C . LEU A 1 83 ? -2.561 -6.169 -6.214 1.00 96.94 83 LEU A C 1
ATOM 662 O O . LEU A 1 83 ? -3.415 -6.316 -5.343 1.00 96.94 83 LEU A O 1
ATOM 666 N N . TYR A 1 84 ? -2.423 -5.015 -6.875 1.00 96.81 84 TYR A N 1
ATOM 667 C CA . TYR A 1 84 ? -3.276 -3.847 -6.612 1.00 96.81 84 TYR A CA 1
ATOM 668 C C . TYR A 1 84 ? -4.739 -4.100 -6.996 1.00 96.81 84 TYR A C 1
ATOM 670 O O . TYR A 1 84 ? -5.642 -3.702 -6.259 1.00 96.81 84 TYR A O 1
ATOM 678 N N . ILE A 1 85 ? -4.986 -4.806 -8.106 1.00 97.44 85 ILE A N 1
ATOM 679 C CA . ILE A 1 85 ? -6.340 -5.233 -8.495 1.00 97.44 85 ILE A CA 1
ATOM 680 C C . ILE A 1 85 ? -6.932 -6.168 -7.431 1.00 97.44 85 ILE A C 1
ATOM 682 O O . ILE A 1 85 ? -8.097 -6.014 -7.065 1.00 97.44 85 ILE A O 1
ATOM 686 N N . LEU A 1 86 ? -6.136 -7.099 -6.896 1.00 97.81 86 LEU A N 1
ATOM 687 C CA . LEU A 1 86 ? -6.569 -7.999 -5.824 1.00 97.81 86 LEU A CA 1
ATOM 688 C C . LEU A 1 86 ? -6.863 -7.250 -4.517 1.00 97.81 86 LEU A C 1
ATOM 690 O O . LEU A 1 86 ? -7.853 -7.542 -3.854 1.00 97.81 86 LEU A O 1
ATOM 694 N N . TYR A 1 87 ? -6.066 -6.248 -4.147 1.00 96.06 87 TYR A N 1
ATOM 695 C CA . TYR A 1 87 ? -6.393 -5.398 -2.997 1.00 96.06 87 TYR A CA 1
ATOM 696 C C . TYR A 1 87 ? -7.705 -4.644 -3.201 1.00 96.06 87 TYR A C 1
ATOM 698 O O . TYR A 1 87 ? -8.562 -4.654 -2.316 1.00 96.06 87 TYR A O 1
ATOM 706 N N . ALA A 1 88 ? -7.900 -4.041 -4.374 1.00 95.75 88 ALA A N 1
ATOM 707 C CA . ALA A 1 88 ? -9.145 -3.354 -4.696 1.00 95.75 88 ALA A CA 1
ATOM 708 C C . ALA A 1 88 ? -10.352 -4.305 -4.646 1.00 95.75 88 ALA A C 1
ATOM 710 O O . ALA A 1 88 ? -11.388 -3.950 -4.081 1.00 95.75 88 ALA A O 1
ATOM 711 N N . SER A 1 89 ? -10.222 -5.527 -5.173 1.00 97.06 89 SER A N 1
ATOM 712 C CA . SER A 1 89 ? -11.316 -6.502 -5.169 1.00 97.06 89 SER A CA 1
ATOM 713 C C . SER A 1 89 ? -11.693 -6.954 -3.757 1.00 97.06 89 SER A C 1
ATOM 715 O O . SER A 1 89 ? -12.883 -7.085 -3.475 1.00 97.06 89 SER A O 1
ATOM 717 N N . VAL A 1 90 ? -10.724 -7.101 -2.844 1.00 96.38 90 VAL A N 1
ATOM 718 C CA . VAL A 1 90 ? -10.996 -7.380 -1.424 1.00 96.38 90 VAL A CA 1
ATOM 719 C C . VAL A 1 90 ? -11.823 -6.255 -0.798 1.00 96.38 90 VAL A C 1
ATOM 721 O O . VAL A 1 90 ? -12.834 -6.537 -0.156 1.00 96.38 90 VAL A O 1
ATOM 724 N N . PHE A 1 91 ? -11.462 -4.986 -1.018 1.00 91.94 91 PHE A N 1
ATOM 725 C CA . PHE A 1 91 ? -12.242 -3.855 -0.497 1.00 91.94 91 PHE A CA 1
ATOM 726 C C . PHE A 1 91 ? -13.657 -3.800 -1.075 1.00 91.94 91 PHE A C 1
ATOM 728 O O . PHE A 1 91 ? -14.610 -3.573 -0.328 1.00 91.94 91 PHE A O 1
ATOM 735 N N . VAL A 1 92 ? -13.811 -4.053 -2.377 1.00 94.12 92 VAL A N 1
ATOM 736 C CA . VAL A 1 92 ? -15.130 -4.131 -3.021 1.00 94.12 92 VAL A CA 1
ATOM 737 C C . VAL A 1 92 ? -15.958 -5.264 -2.414 1.00 94.12 92 VAL A C 1
ATOM 739 O O . VAL A 1 92 ? -17.102 -5.038 -2.027 1.00 94.12 92 VAL A O 1
ATOM 742 N N . ALA A 1 93 ? -15.388 -6.461 -2.267 1.00 95.31 93 ALA A N 1
ATOM 743 C CA . ALA A 1 93 ? -16.085 -7.617 -1.710 1.00 95.31 93 ALA A CA 1
ATOM 744 C C . ALA A 1 93 ? -16.522 -7.384 -0.254 1.00 95.31 93 ALA A C 1
ATOM 746 O O . ALA A 1 93 ? -17.678 -7.630 0.087 1.00 95.31 93 ALA A O 1
ATOM 747 N N . VAL A 1 94 ? -15.631 -6.857 0.592 1.00 93.69 94 VAL A N 1
ATOM 748 C CA . VAL A 1 94 ? -15.939 -6.538 1.997 1.00 93.69 94 VAL A CA 1
ATOM 749 C C . VAL A 1 94 ? -16.987 -5.427 2.089 1.00 93.69 94 VAL A C 1
ATOM 751 O O . VAL A 1 94 ? -17.938 -5.547 2.860 1.00 93.69 94 VAL A O 1
ATOM 754 N N . GLY A 1 95 ? -16.858 -4.372 1.281 1.00 91.38 95 GLY A N 1
ATOM 755 C CA . GLY A 1 95 ? -17.827 -3.277 1.241 1.00 91.38 95 GLY A CA 1
ATOM 756 C C . GLY A 1 95 ? -19.222 -3.755 0.836 1.00 91.38 95 GLY A C 1
ATOM 757 O O . GLY A 1 95 ? -20.206 -3.439 1.503 1.00 91.38 95 GLY A O 1
ATOM 758 N N . LEU A 1 96 ? -19.312 -4.586 -0.204 1.00 93.00 96 LEU A N 1
ATOM 759 C CA . LEU A 1 96 ? -20.573 -5.194 -0.626 1.00 93.00 96 LEU A CA 1
ATOM 760 C C . LEU A 1 96 ? -21.146 -6.132 0.441 1.00 93.00 96 LEU A C 1
ATOM 762 O O . LEU A 1 96 ? -22.352 -6.109 0.669 1.00 93.00 96 LEU A O 1
ATOM 766 N N . TYR A 1 97 ? -20.308 -6.919 1.117 1.00 94.12 97 TYR A N 1
ATOM 767 C CA . TYR A 1 97 ? -20.757 -7.836 2.165 1.00 94.12 97 TYR A CA 1
ATOM 768 C C . TYR A 1 97 ? -21.378 -7.101 3.363 1.00 94.12 97 TYR A C 1
ATOM 770 O O . TYR A 1 97 ? -22.445 -7.489 3.832 1.00 94.12 97 TYR A O 1
ATOM 778 N N . PHE A 1 98 ? -20.747 -6.025 3.846 1.00 91.94 98 PHE A N 1
ATOM 779 C CA . PHE A 1 98 ? -21.230 -5.298 5.028 1.00 91.94 98 PHE A CA 1
ATOM 780 C C . PHE A 1 98 ? -22.324 -4.269 4.727 1.00 91.94 98 PHE A C 1
ATOM 782 O O . PHE A 1 98 ? -23.190 -4.036 5.571 1.00 91.94 98 PHE A O 1
ATOM 789 N N . PHE A 1 99 ? -22.299 -3.639 3.552 1.00 90.06 99 PHE A N 1
ATOM 790 C CA . PHE A 1 99 ? -23.158 -2.489 3.256 1.00 90.06 99 PHE A CA 1
ATOM 791 C C . PHE A 1 99 ? -24.100 -2.704 2.058 1.00 90.06 99 PHE A C 1
ATOM 793 O O . PHE A 1 99 ? -25.064 -1.952 1.888 1.00 90.06 99 PHE A O 1
ATOM 800 N N . GLY A 1 100 ? -23.870 -3.732 1.236 1.00 88.31 100 GLY A N 1
ATOM 801 C CA . GLY A 1 100 ? -24.685 -4.038 0.058 1.00 88.31 100 GLY A CA 1
ATOM 802 C C . GLY A 1 100 ? -24.813 -2.858 -0.912 1.00 88.31 100 GLY A C 1
ATOM 803 O O . GLY A 1 100 ? -23.897 -2.055 -1.079 1.00 88.31 100 GLY A O 1
ATOM 804 N N . ALA A 1 101 ? -25.989 -2.716 -1.533 1.00 85.25 101 ALA A N 1
ATOM 805 C CA . ALA A 1 101 ? -26.274 -1.615 -2.458 1.00 85.25 101 ALA A CA 1
ATOM 806 C C . ALA A 1 101 ? -26.362 -0.234 -1.774 1.00 85.25 101 ALA A C 1
ATOM 808 O O . ALA A 1 101 ? -26.300 0.789 -2.456 1.00 85.25 101 ALA A O 1
ATOM 809 N N . LYS A 1 102 ? -26.461 -0.184 -0.435 1.00 82.69 102 LYS A N 1
ATOM 810 C CA . LYS A 1 102 ? -26.535 1.078 0.321 1.00 82.69 102 LYS A CA 1
ATOM 811 C C . LYS A 1 102 ? -25.229 1.876 0.267 1.00 82.69 102 LYS A C 1
ATOM 813 O O . LYS A 1 102 ? -25.244 3.059 0.560 1.00 82.69 102 LYS A O 1
ATOM 818 N N . VAL A 1 103 ? -24.116 1.275 -0.162 1.00 75.44 103 VAL A N 1
ATOM 819 C CA . VAL A 1 103 ? -22.873 2.016 -0.463 1.00 75.44 103 VAL A CA 1
ATOM 820 C C . VAL A 1 103 ? -23.062 3.063 -1.562 1.00 75.44 103 VAL A C 1
ATOM 822 O O . VAL A 1 103 ? -22.380 4.083 -1.548 1.00 75.44 103 VAL A O 1
ATOM 825 N N . PHE A 1 104 ? -23.979 2.835 -2.505 1.00 79.31 104 PHE A N 1
ATOM 826 C CA . PHE A 1 104 ? -24.165 3.707 -3.669 1.00 79.31 104 PHE A CA 1
ATOM 827 C C . PHE A 1 104 ? -25.304 4.715 -3.505 1.00 79.31 104 PHE A C 1
ATOM 829 O O . PHE A 1 104 ? -25.474 5.588 -4.354 1.00 79.31 104 PHE A O 1
ATOM 836 N N . VAL A 1 105 ? -26.091 4.594 -2.434 1.00 76.25 105 VAL A N 1
ATOM 837 C CA . VAL A 1 105 ? -27.270 5.423 -2.186 1.00 76.25 105 VAL A CA 1
ATOM 838 C C . VAL A 1 105 ? -27.116 6.045 -0.809 1.00 76.25 105 VAL A C 1
ATOM 840 O O . VAL A 1 105 ? -27.099 5.335 0.192 1.00 76.25 105 VAL A O 1
ATOM 843 N N . LYS A 1 106 ? -26.950 7.365 -0.788 1.00 59.09 106 LYS A N 1
ATOM 844 C CA . LYS A 1 106 ? -26.779 8.144 0.436 1.00 59.09 106 LYS A CA 1
ATOM 845 C C . LYS A 1 106 ? -28.118 8.416 1.111 1.00 59.09 106 LYS A C 1
ATOM 847 O O . LYS A 1 106 ? -29.078 8.727 0.371 1.00 59.09 106 LYS A O 1
#

Sequence (106 aa):
MNIWIFSSGLLALFTTLVHVFAGQIDPVRPFLKSKLDDIPKATLLACWHLVSVTLFVSSLMLLYVGWYGIDSLYFLIQLLGFLYILYASVFVAVGLYFFGAKVFVK

Secondary structure (DSSP, 8-state):
--HHHHHHHHHHHHHHHIIIIITTTTTHHHHHTSSS-HHHHHHHHHHHHHHHHHHHHHHHHHHHHHHHT-GGGHHHHHHHHHHHHHHHHHHHHHHHHHHGGGGS--

Foldseek 3Di:
DAQVLQVVLVVLQVVLCCLVPVVCPPPLPVLCVDPDDVVVNVVVVVVSVVVSVLSNVLSVVSNVCRVVVPVVCVVVNVVSVVVVVVVVVVVVVVCCVPQNPVVVPD

Solvent-accessible surface area (backbone atoms only — not comparable to full-atom values): 5658 Å² total; per-residue (Å²): 92,35,64,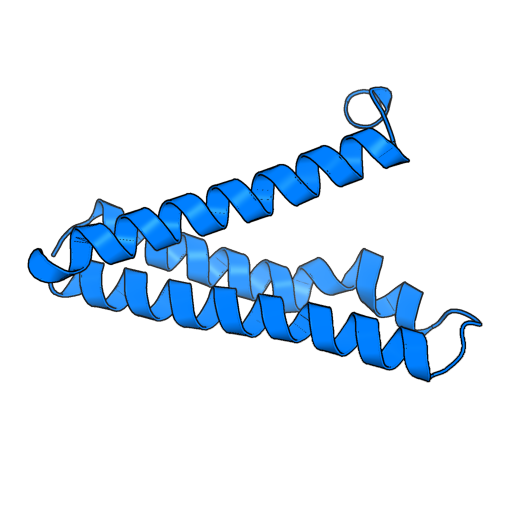69,45,24,52,50,9,53,51,34,39,50,51,26,51,40,47,66,64,60,51,31,62,77,58,48,55,52,54,68,69,41,92,67,62,68,65,67,42,51,51,52,53,48,56,54,48,54,51,41,50,52,36,42,55,50,12,52,50,29,33,49,40,9,55,67,41,50,70,95,46,46,70,60,53,50,54,52,52,52,50,54,52,52,53,53,48,51,54,52,52,52,47,42,72,77,47,44,75,56,76,82,52,134

Mean predicted aligned error: 3.33 Å

Organism: Vibrio splendidus (NCBI:txid29497)

pLDDT: mean 95.71, std 5.58, range [59.09, 98.69]